Protein AF-A0A7S0M7R5-F1 (afdb_monomer_lite)

Radius of gyration: 25.58 Å; chains: 1; bounding box: 51×32×64 Å

Organism: NCBI:txid233186

Secondary structure (DSSP, 8-state):
------PEE-----HHHHHHHHHHHHHTTSSPPPTTHHHHHHSPPPPPPSEEPPPPPP--TTHHHHHHHHHH-GGGGGS----HHHHHHH----HHHHHHHHHHHHH-

Sequence (108 aa):
MGKYKAGRRIAVQSARVMMARVENLMKGGAIAKPAWYDAAKMHPPVPLPTWAPAPKEIVFPEDRLMKIYQRRNPDWSFEVLKQHSDAQRQGEKTRGYKFVTLWQQYID

Foldseek 3Di:
DDDDQDWDQDPDPAVVVVLVVVVVCVVVVVDDDDPCNVVCVVPPDDDDDRTDGDDDDDDDPLVVVLVVVCVVCVCLVVDDDDDPVVCVVVVPDRPSRVSSVVVVVVVD

pLDDT: mean 82.11, std 13.01, range [37.72, 96.62]

InterPro domains:
  IPR023611 Small ribosomal subunit protein mS23, conserved domain, metazoa [PF10484] (19-105)
  IPR059242 Small ribosomal subunit protein mS23, conserved domain [cd23701] (18-80)

Structure (mmCIF, N/CA/C/O backbone):
data_AF-A0A7S0M7R5-F1
#
_entry.id   AF-A0A7S0M7R5-F1
#
loop_
_atom_site.group_PDB
_atom_site.id
_atom_site.type_symbol
_atom_site.label_atom_id
_atom_site.label_alt_id
_atom_site.label_comp_id
_atom_site.label_asym_id
_atom_site.label_entity_id
_atom_site.label_seq_id
_atom_site.pdbx_PDB_ins_code
_atom_site.Cartn_x
_atom_site.Cartn_y
_atom_site.Cartn_z
_atom_site.occupancy
_atom_site.B_iso_or_equiv
_atom_site.auth_seq_id
_atom_site.auth_comp_id
_atom_site.auth_asym_id
_atom_site.auth_atom_id
_atom_site.pdbx_PDB_model_num
ATOM 1 N N . MET A 1 1 ? -29.274 -15.556 -9.429 1.00 37.72 1 MET A N 1
ATOM 2 C CA . MET A 1 1 ? -28.768 -14.508 -10.347 1.00 37.72 1 MET A CA 1
ATOM 3 C C . MET A 1 1 ? -27.608 -13.774 -9.682 1.00 37.72 1 MET A C 1
ATOM 5 O O . MET A 1 1 ? -27.834 -12.991 -8.767 1.00 37.72 1 MET A O 1
ATOM 9 N N . GLY A 1 2 ? -26.367 -14.098 -10.056 1.00 43.75 2 GLY A N 1
ATOM 10 C CA . GLY A 1 2 ? -25.160 -13.533 -9.442 1.00 43.75 2 GLY A CA 1
ATOM 11 C C . GLY A 1 2 ? -24.847 -12.139 -9.985 1.00 43.75 2 GLY A C 1
ATOM 12 O O . GLY A 1 2 ? -24.631 -11.972 -11.181 1.00 43.75 2 GLY A O 1
ATOM 13 N N . LYS A 1 3 ? -24.820 -11.131 -9.107 1.00 45.50 3 LYS A N 1
ATOM 14 C CA . LYS A 1 3 ? -24.356 -9.778 -9.439 1.00 45.50 3 LYS A CA 1
ATOM 15 C C . LYS A 1 3 ? -22.828 -9.806 -9.552 1.00 45.50 3 LYS A C 1
ATOM 17 O O . LYS A 1 3 ? -22.138 -9.776 -8.535 1.00 45.50 3 LYS A O 1
ATOM 22 N N . TYR A 1 4 ? -22.289 -9.891 -10.764 1.00 51.72 4 TYR A N 1
ATOM 23 C CA . TYR A 1 4 ? -20.850 -9.750 -10.988 1.00 51.72 4 TYR A CA 1
ATOM 24 C C . TYR A 1 4 ? -20.431 -8.319 -10.623 1.00 51.72 4 TYR A C 1
ATOM 26 O O . TYR A 1 4 ? -20.844 -7.358 -11.270 1.00 51.72 4 TYR A O 1
ATOM 34 N N . LYS A 1 5 ? -19.648 -8.160 -9.546 1.00 56.19 5 LYS A N 1
ATOM 35 C CA . LYS A 1 5 ? -19.050 -6.867 -9.187 1.00 56.19 5 LYS A CA 1
ATOM 36 C C . LYS A 1 5 ? -18.109 -6.458 -10.320 1.00 56.19 5 LYS A C 1
ATOM 38 O O . LYS A 1 5 ? -17.129 -7.153 -10.576 1.00 56.19 5 LYS A O 1
ATOM 43 N N . ALA A 1 6 ? -18.427 -5.357 -10.998 1.00 59.72 6 ALA A N 1
ATOM 44 C CA . ALA A 1 6 ? -17.631 -4.807 -12.086 1.00 59.72 6 ALA A CA 1
ATOM 45 C C . ALA A 1 6 ? -16.199 -4.531 -11.596 1.00 59.72 6 ALA A C 1
ATOM 47 O O . ALA A 1 6 ? -15.956 -3.583 -10.851 1.00 59.72 6 ALA A O 1
ATOM 48 N N . GLY A 1 7 ? -15.250 -5.395 -11.961 1.00 56.53 7 GLY A N 1
ATOM 49 C CA . GLY A 1 7 ? -13.837 -5.146 -11.695 1.00 56.53 7 GLY A CA 1
ATOM 50 C C . GLY A 1 7 ? -13.337 -4.017 -12.588 1.00 56.53 7 GLY A C 1
ATOM 51 O O . GLY A 1 7 ? -13.724 -3.910 -13.755 1.00 56.53 7 GLY A O 1
ATOM 52 N N . ARG A 1 8 ? -12.500 -3.146 -12.030 1.00 57.41 8 ARG A N 1
ATOM 53 C CA . ARG A 1 8 ? -11.970 -1.981 -12.738 1.00 57.41 8 ARG A CA 1
ATOM 54 C C . ARG A 1 8 ? -10.747 -2.418 -13.541 1.00 57.41 8 ARG A C 1
ATOM 56 O O . ARG A 1 8 ? -9.862 -3.080 -13.003 1.00 57.41 8 ARG A O 1
ATOM 63 N N . ARG A 1 9 ? -10.673 -2.039 -14.821 1.00 56.06 9 ARG A N 1
ATOM 64 C CA . ARG A 1 9 ? -9.418 -2.146 -15.578 1.00 56.06 9 ARG A CA 1
ATOM 65 C C . ARG A 1 9 ? -8.399 -1.225 -14.923 1.00 56.06 9 ARG A C 1
ATOM 67 O O . ARG A 1 9 ? -8.621 -0.017 -14.859 1.00 56.06 9 ARG A O 1
ATOM 74 N N . ILE A 1 10 ? -7.298 -1.791 -14.454 1.00 59.47 10 ILE A N 1
ATOM 75 C CA . ILE A 1 10 ? -6.158 -0.995 -14.023 1.00 59.47 10 ILE A CA 1
ATOM 76 C C . ILE A 1 10 ? -5.309 -0.792 -15.279 1.00 59.47 10 ILE A C 1
ATOM 78 O O . ILE A 1 10 ? -4.684 -1.728 -15.773 1.00 59.47 10 ILE A O 1
ATOM 82 N N . ALA A 1 11 ? -5.349 0.413 -15.852 1.00 53.28 11 ALA A N 1
ATOM 83 C CA . ALA A 1 11 ? -4.511 0.777 -16.991 1.00 53.28 11 ALA A CA 1
ATOM 84 C C . ALA A 1 11 ? -3.071 1.000 -16.509 1.00 53.28 11 ALA A C 1
ATOM 86 O O . ALA A 1 11 ? -2.602 2.127 -16.401 1.00 53.28 11 ALA A O 1
ATOM 87 N N . VAL A 1 12 ? -2.378 -0.084 -16.173 1.00 57.47 12 VAL A N 1
ATOM 88 C CA . VAL A 1 12 ? -0.934 -0.054 -15.953 1.00 57.47 12 VAL A CA 1
ATOM 89 C C . VAL A 1 12 ? -0.303 -0.589 -17.222 1.00 57.47 12 VAL A C 1
ATOM 91 O O . VAL A 1 12 ? -0.481 -1.757 -17.570 1.00 57.47 12 VAL A O 1
ATOM 94 N N . GLN A 1 13 ? 0.434 0.265 -17.931 1.00 59.97 13 GLN A N 1
ATOM 95 C CA . GLN A 1 13 ? 1.400 -0.222 -18.904 1.00 59.97 13 GLN A CA 1
ATOM 96 C C . GLN A 1 13 ? 2.381 -1.085 -18.113 1.00 59.97 13 GLN A C 1
ATOM 98 O O . GLN A 1 13 ? 3.165 -0.574 -17.315 1.00 59.97 13 GLN A O 1
ATOM 103 N N . SER A 1 14 ? 2.247 -2.408 -18.227 1.00 69.75 14 SER A N 1
ATOM 104 C CA . SER A 1 14 ? 3.077 -3.298 -17.429 1.00 69.75 14 SER A CA 1
ATOM 105 C C . SER A 1 14 ? 4.525 -3.052 -17.824 1.00 69.75 14 SER A C 1
ATOM 107 O O . SER A 1 14 ? 4.849 -2.898 -19.003 1.00 69.75 14 SER A O 1
ATOM 109 N N . ALA A 1 15 ? 5.423 -3.009 -16.851 1.00 73.19 15 ALA A N 1
ATOM 110 C CA . ALA A 1 15 ? 6.832 -2.802 -17.145 1.00 73.19 15 ALA A CA 1
ATOM 111 C C . ALA A 1 15 ? 7.403 -3.895 -18.075 1.00 73.19 15 ALA A C 1
ATOM 113 O O . ALA A 1 15 ? 8.365 -3.645 -18.788 1.00 73.19 15 ALA A O 1
ATOM 114 N N . ARG A 1 16 ? 6.743 -5.058 -18.195 1.00 75.75 16 ARG A N 1
ATOM 115 C CA . ARG A 1 16 ? 7.013 -6.048 -19.253 1.00 75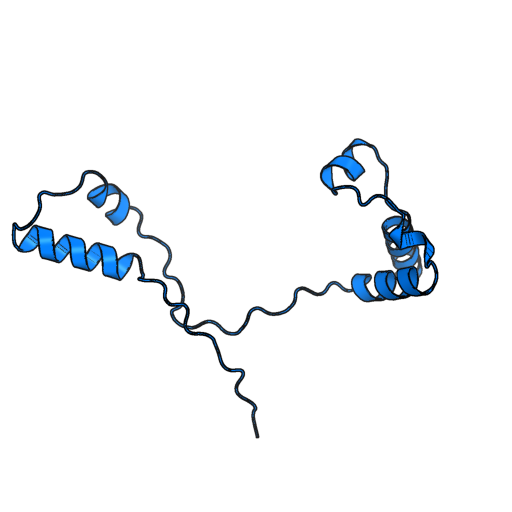.75 16 ARG A CA 1
ATOM 116 C C . ARG A 1 16 ? 6.777 -5.500 -20.664 1.00 75.75 16 ARG A C 1
ATOM 118 O O . ARG A 1 16 ? 7.606 -5.723 -21.538 1.00 75.75 16 ARG A O 1
ATOM 125 N N . VAL A 1 17 ? 5.683 -4.768 -20.885 1.00 82.31 17 VAL A N 1
ATOM 126 C CA . VAL A 1 17 ? 5.396 -4.099 -22.168 1.00 82.31 17 VAL A CA 1
ATOM 127 C C . VAL A 1 17 ? 6.451 -3.035 -22.462 1.00 82.31 17 VAL A C 1
ATOM 129 O O . VAL A 1 17 ? 6.909 -2.922 -23.598 1.00 82.31 17 VAL A O 1
ATOM 132 N N . MET A 1 18 ? 6.884 -2.291 -21.442 1.00 86.00 18 MET A N 1
ATOM 133 C CA . MET A 1 18 ? 7.963 -1.313 -21.593 1.00 86.00 18 MET A CA 1
ATOM 134 C C . MET A 1 18 ? 9.296 -1.987 -21.955 1.00 86.00 18 MET A C 1
ATOM 136 O O . MET A 1 18 ? 9.933 -1.578 -22.923 1.00 86.00 18 MET A O 1
ATOM 140 N N . MET A 1 19 ? 9.689 -3.042 -21.233 1.00 89.38 19 MET A N 1
ATOM 141 C CA . MET A 1 19 ? 10.918 -3.797 -21.506 1.00 89.38 19 MET A CA 1
ATOM 142 C C . MET A 1 19 ? 10.911 -4.399 -22.914 1.00 89.38 19 MET A C 1
ATOM 144 O O . MET A 1 19 ? 11.892 -4.251 -23.638 1.00 89.38 19 MET A O 1
ATOM 148 N N . ALA A 1 20 ? 9.787 -4.981 -23.345 1.00 89.19 20 ALA A N 1
ATOM 149 C CA . ALA A 1 20 ? 9.635 -5.525 -24.696 1.00 89.19 20 ALA A CA 1
ATOM 150 C C . ALA A 1 20 ? 9.750 -4.441 -25.783 1.00 89.19 20 ALA A C 1
ATOM 152 O O . ALA A 1 20 ? 10.363 -4.658 -26.828 1.00 89.19 20 ALA A O 1
ATOM 153 N N . ARG A 1 21 ? 9.200 -3.244 -25.537 1.00 91.75 21 ARG A N 1
ATOM 154 C CA . ARG A 1 21 ? 9.327 -2.109 -26.462 1.00 91.75 21 ARG A CA 1
ATOM 155 C C . ARG A 1 21 ? 10.780 -1.661 -26.603 1.00 91.75 21 ARG A C 1
ATOM 157 O O . ARG A 1 21 ? 11.234 -1.439 -27.722 1.00 91.75 21 ARG A O 1
ATOM 164 N N . VAL A 1 22 ? 11.496 -1.530 -25.488 1.00 93.12 22 VAL A N 1
ATOM 165 C CA . VAL A 1 22 ? 12.911 -1.128 -25.488 1.00 93.12 22 VAL A CA 1
ATOM 166 C C . VAL A 1 22 ? 13.776 -2.181 -26.174 1.00 93.12 22 VAL A C 1
ATOM 168 O O . VAL A 1 22 ? 14.620 -1.825 -26.991 1.00 93.12 22 VAL A O 1
ATOM 171 N N . GLU A 1 23 ? 13.510 -3.465 -25.940 1.00 94.19 23 GLU A N 1
ATOM 172 C CA . GLU A 1 23 ? 14.212 -4.556 -26.617 1.00 94.19 23 GLU A CA 1
ATOM 173 C C . GLU A 1 23 ? 14.037 -4.494 -28.144 1.00 94.19 23 GLU A C 1
ATOM 175 O O . GLU A 1 23 ? 15.013 -4.633 -28.880 1.00 94.19 23 GLU A O 1
ATOM 180 N N . ASN A 1 24 ? 12.822 -4.223 -28.630 1.00 95.75 24 ASN A N 1
ATOM 181 C CA . ASN A 1 24 ? 12.563 -4.078 -30.065 1.00 95.75 24 ASN A CA 1
ATOM 182 C C . ASN A 1 24 ? 13.289 -2.869 -30.674 1.00 95.75 24 ASN A C 1
ATOM 184 O O . ASN A 1 24 ? 13.835 -2.974 -31.771 1.00 95.75 24 ASN A O 1
ATOM 188 N N . LEU A 1 25 ? 13.339 -1.739 -29.962 1.00 95.75 25 LEU A N 1
ATOM 189 C CA . LEU A 1 25 ? 14.063 -0.546 -3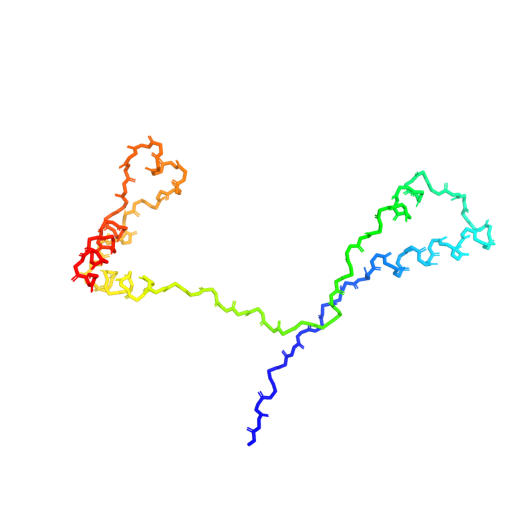0.416 1.00 95.75 25 LEU A CA 1
ATOM 190 C C . LEU A 1 25 ? 15.579 -0.774 -30.461 1.00 95.75 25 LEU A C 1
ATOM 192 O O . LEU A 1 25 ? 16.235 -0.326 -31.399 1.00 95.75 25 LEU A O 1
ATOM 196 N N . MET A 1 26 ? 16.127 -1.504 -29.485 1.00 96.06 26 MET A N 1
ATOM 197 C CA . MET A 1 26 ? 17.537 -1.896 -29.482 1.00 96.06 26 MET A CA 1
ATOM 198 C C . MET A 1 26 ? 17.858 -2.867 -30.625 1.00 96.06 26 MET A C 1
ATOM 200 O O . MET A 1 26 ? 18.853 -2.680 -31.317 1.00 96.06 26 MET A O 1
ATOM 204 N N . LYS A 1 27 ? 17.007 -3.878 -30.863 1.00 95.31 27 LYS A N 1
ATOM 205 C CA . LYS A 1 27 ? 17.174 -4.836 -31.974 1.00 95.31 27 LYS A CA 1
ATOM 206 C C . LYS A 1 27 ? 17.124 -4.156 -33.340 1.00 95.31 27 LYS A C 1
ATOM 208 O O . LYS A 1 27 ? 17.869 -4.539 -34.232 1.00 95.31 27 LYS A O 1
ATOM 213 N N . GLY A 1 28 ? 16.270 -3.144 -33.489 1.00 94.75 28 GLY A N 1
ATOM 214 C CA . GLY A 1 28 ? 16.181 -2.335 -34.704 1.00 94.75 28 GLY A CA 1
ATOM 215 C C . GLY A 1 28 ? 17.290 -1.290 -34.859 1.00 94.75 28 GLY A C 1
ATOM 216 O O . GLY A 1 28 ? 17.259 -0.543 -35.830 1.00 94.75 28 GLY A O 1
ATOM 217 N N . GLY A 1 29 ? 18.227 -1.180 -33.907 1.00 94.44 29 GLY A N 1
ATOM 218 C CA . GLY A 1 29 ? 19.294 -0.173 -33.931 1.00 94.44 29 GLY A CA 1
ATOM 219 C C . GLY A 1 29 ? 18.807 1.272 -33.770 1.00 94.44 29 GLY A C 1
ATOM 220 O O . GLY A 1 29 ? 19.576 2.202 -33.990 1.00 94.44 29 GLY A O 1
ATOM 221 N N . ALA A 1 30 ? 17.544 1.479 -33.382 1.00 96.62 30 ALA A N 1
ATOM 222 C CA . ALA A 1 30 ? 16.941 2.805 -33.258 1.00 96.62 30 ALA A CA 1
ATOM 223 C C . ALA A 1 30 ? 17.450 3.570 -32.026 1.00 96.62 30 ALA A C 1
ATOM 225 O O . ALA A 1 30 ? 17.425 4.799 -32.004 1.00 96.62 30 ALA A O 1
ATOM 226 N N . ILE A 1 31 ? 17.888 2.845 -30.992 1.00 96.12 31 ILE A N 1
ATOM 227 C CA . ILE A 1 31 ? 18.457 3.409 -29.765 1.00 96.12 31 ILE A CA 1
ATOM 228 C C . ILE A 1 31 ? 19.670 2.594 -29.313 1.00 96.12 31 ILE A C 1
ATOM 230 O O . ILE A 1 31 ? 19.715 1.374 -29.483 1.00 96.12 31 ILE A O 1
ATOM 234 N N . ALA A 1 32 ? 20.625 3.263 -28.667 1.00 94.44 32 ALA A N 1
ATOM 235 C CA . ALA A 1 32 ? 21.670 2.589 -27.907 1.00 94.44 32 ALA A CA 1
ATOM 236 C C . ALA A 1 32 ? 21.091 1.940 -26.637 1.00 94.44 32 ALA A C 1
ATOM 238 O O . ALA A 1 32 ? 20.048 2.353 -26.122 1.00 94.44 32 ALA A O 1
ATOM 239 N N . LYS A 1 33 ? 21.789 0.927 -26.114 1.00 95.19 33 LYS A N 1
ATOM 240 C CA . LYS A 1 33 ? 21.401 0.224 -24.886 1.00 95.19 33 LYS A CA 1
ATOM 241 C C . LYS A 1 33 ? 21.354 1.192 -23.689 1.00 95.19 33 LYS A C 1
ATOM 243 O O . LYS A 1 33 ? 22.392 1.757 -23.345 1.00 95.19 33 LYS A O 1
ATOM 248 N N . PRO A 1 34 ? 20.203 1.357 -23.011 1.00 94.94 34 PRO A N 1
ATOM 249 C CA . PRO A 1 34 ? 20.122 2.197 -21.819 1.00 94.94 34 PRO A CA 1
ATOM 250 C C . PRO A 1 34 ? 20.908 1.604 -20.642 1.00 94.94 34 PRO A C 1
ATOM 252 O O . PRO A 1 34 ? 20.867 0.394 -20.420 1.00 94.94 34 PRO A O 1
ATOM 255 N N . ALA A 1 35 ? 21.539 2.458 -19.829 1.00 96.25 35 ALA A N 1
ATOM 256 C CA . ALA A 1 35 ? 22.337 2.034 -18.670 1.00 96.25 35 ALA A CA 1
ATOM 257 C C . ALA A 1 35 ? 21.544 1.201 -17.642 1.00 96.25 35 ALA A C 1
ATOM 259 O O . ALA A 1 35 ? 22.086 0.308 -17.001 1.00 96.25 35 ALA A O 1
ATOM 260 N N . TRP A 1 36 ? 20.242 1.460 -17.508 1.00 92.62 36 TRP A N 1
ATOM 261 C CA . TRP A 1 36 ? 19.365 0.756 -16.570 1.00 92.62 36 TRP A CA 1
ATOM 262 C C . TRP A 1 36 ? 18.856 -0.600 -17.091 1.00 92.62 36 TRP A C 1
ATOM 264 O O . TRP A 1 36 ? 18.287 -1.369 -16.316 1.00 92.62 36 TRP A O 1
ATOM 274 N N . TYR A 1 37 ? 19.028 -0.914 -18.383 1.00 92.62 37 TYR A N 1
ATOM 275 C CA . TYR A 1 37 ? 18.377 -2.068 -19.018 1.00 92.62 37 TYR A CA 1
ATOM 276 C C . TYR A 1 37 ? 18.812 -3.407 -18.411 1.00 92.62 37 TYR A C 1
ATOM 278 O O . TYR A 1 37 ? 17.973 -4.274 -18.166 1.00 92.62 37 TYR A O 1
ATOM 286 N N . ASP A 1 38 ? 20.105 -3.569 -18.120 1.00 93.31 38 ASP A N 1
ATOM 287 C CA . ASP A 1 38 ? 20.627 -4.805 -17.527 1.00 93.31 38 ASP A CA 1
ATOM 288 C C . ASP A 1 38 ? 20.120 -5.016 -16.102 1.00 93.31 38 ASP A C 1
ATOM 290 O O . ASP A 1 38 ? 19.677 -6.113 -15.764 1.00 93.31 38 ASP A O 1
ATOM 294 N N . ALA A 1 39 ? 20.099 -3.952 -15.294 1.00 93.19 39 ALA A N 1
ATOM 295 C CA . ALA A 1 39 ? 19.562 -3.998 -13.938 1.00 93.19 39 ALA A CA 1
ATOM 296 C C . ALA A 1 39 ? 18.067 -4.360 -13.941 1.00 93.19 39 ALA A C 1
ATOM 298 O O . ALA A 1 39 ? 17.636 -5.238 -13.193 1.00 93.19 39 ALA A O 1
ATOM 299 N N . ALA A 1 40 ? 17.285 -3.750 -14.839 1.00 90.62 40 ALA A N 1
ATOM 300 C CA . ALA A 1 40 ? 15.859 -4.041 -14.988 1.00 90.62 40 ALA A CA 1
ATOM 301 C C . ALA A 1 40 ? 15.586 -5.462 -15.511 1.00 90.62 40 ALA A C 1
ATOM 303 O O . ALA A 1 40 ? 14.565 -6.062 -15.175 1.00 90.62 40 ALA A O 1
ATOM 304 N N . LYS A 1 41 ? 16.490 -6.020 -16.326 1.00 89.62 41 LYS A N 1
ATOM 305 C CA . LYS A 1 41 ? 16.404 -7.405 -16.805 1.00 89.62 41 LYS A CA 1
ATOM 306 C C . LYS A 1 41 ? 16.765 -8.415 -15.712 1.00 89.62 41 LYS A C 1
ATOM 308 O O . LYS A 1 41 ? 16.138 -9.468 -15.645 1.00 89.62 41 LYS A O 1
ATOM 313 N N . MET A 1 42 ? 17.749 -8.096 -14.869 1.00 92.56 42 MET A N 1
ATOM 314 C CA . MET A 1 42 ? 18.172 -8.935 -13.743 1.00 92.56 42 MET A CA 1
ATOM 315 C C . MET A 1 42 ? 17.118 -8.976 -12.630 1.00 92.56 42 MET A C 1
ATOM 317 O O . MET A 1 42 ? 16.875 -10.029 -12.044 1.00 92.56 42 MET A O 1
ATOM 321 N N . HIS A 1 43 ? 16.449 -7.847 -12.388 1.00 89.94 43 HIS A N 1
ATOM 322 C CA . HIS A 1 43 ? 15.401 -7.707 -11.380 1.00 89.94 43 HIS A CA 1
ATOM 323 C C . HIS A 1 43 ? 14.091 -7.237 -12.025 1.00 89.94 43 HIS A C 1
ATOM 325 O O . HIS A 1 43 ? 13.740 -6.056 -11.932 1.00 89.94 43 HIS A O 1
ATOM 331 N N . PRO A 1 44 ? 13.350 -8.136 -12.702 1.00 84.38 44 PRO A N 1
ATOM 332 C CA . PRO A 1 44 ? 12.109 -7.756 -13.350 1.00 84.38 44 PRO A CA 1
ATOM 333 C C . PRO A 1 44 ? 11.052 -7.368 -12.304 1.00 84.38 44 PRO A C 1
ATOM 335 O O . PRO A 1 44 ? 10.939 -8.011 -11.257 1.00 84.38 44 PRO A O 1
ATOM 338 N N . PRO A 1 45 ? 10.224 -6.353 -12.588 1.00 83.31 45 PRO A N 1
ATOM 339 C CA . PRO A 1 45 ? 9.156 -5.947 -11.687 1.00 83.31 45 PRO A CA 1
ATOM 340 C C . PRO A 1 45 ? 8.100 -7.044 -11.554 1.00 83.31 45 PRO A C 1
ATOM 342 O O . PRO A 1 45 ? 7.787 -7.766 -12.509 1.00 83.31 45 PRO A O 1
ATOM 345 N N . VAL A 1 46 ? 7.519 -7.130 -10.357 1.00 84.56 46 VAL A N 1
ATOM 346 C CA . VAL A 1 46 ? 6.458 -8.090 -10.042 1.00 84.56 46 VAL A CA 1
ATOM 347 C C . VAL A 1 46 ? 5.275 -7.862 -10.995 1.00 84.56 46 VAL A C 1
ATOM 349 O O . VAL A 1 46 ? 4.847 -6.718 -11.177 1.00 84.56 46 VAL A O 1
ATOM 352 N N . PRO A 1 47 ? 4.739 -8.917 -11.638 1.00 78.75 47 PRO A N 1
ATOM 353 C CA . PRO A 1 47 ? 3.600 -8.771 -12.529 1.00 78.75 47 PRO A CA 1
ATOM 354 C C . PRO A 1 47 ? 2.382 -8.278 -11.745 1.00 78.75 47 PRO A C 1
ATOM 356 O O . PRO A 1 47 ? 1.897 -8.954 -10.841 1.00 78.75 47 PRO A O 1
ATOM 359 N N . LEU A 1 48 ? 1.874 -7.104 -12.119 1.00 77.12 48 LEU A N 1
ATOM 360 C CA . LEU A 1 48 ? 0.606 -6.607 -11.601 1.00 77.12 48 LEU A CA 1
ATOM 361 C C . LEU A 1 48 ? -0.555 -7.252 -12.371 1.00 77.12 48 LEU A C 1
ATOM 363 O O . LEU A 1 48 ? -0.476 -7.376 -13.599 1.00 77.12 48 LEU A O 1
ATOM 367 N N . PRO A 1 49 ? -1.638 -7.654 -11.686 1.00 76.31 49 PRO A N 1
ATOM 368 C CA . PRO A 1 49 ? -2.817 -8.179 -12.354 1.00 76.31 49 PRO A CA 1
ATOM 369 C C . PRO A 1 49 ? -3.458 -7.088 -13.223 1.00 76.31 49 PRO A C 1
ATOM 371 O O . PRO A 1 49 ? -3.681 -5.964 -12.780 1.00 76.31 49 PRO A O 1
ATOM 374 N N . THR A 1 50 ? -3.785 -7.428 -14.472 1.00 72.62 50 THR A N 1
ATOM 375 C CA . THR A 1 50 ? -4.484 -6.532 -15.416 1.00 72.62 50 THR A CA 1
ATOM 376 C C . THR A 1 50 ? -5.932 -6.265 -15.007 1.00 72.62 50 THR A C 1
ATOM 378 O O . THR A 1 50 ? -6.543 -5.275 -15.420 1.00 72.62 50 THR A O 1
ATOM 381 N N . TRP A 1 51 ? -6.484 -7.157 -14.188 1.00 75.25 51 TRP A N 1
ATOM 382 C CA . TRP A 1 51 ? -7.816 -7.065 -13.631 1.00 75.25 51 TRP A CA 1
ATOM 383 C C . TRP A 1 51 ? -7.771 -7.478 -12.167 1.00 75.25 51 TRP A C 1
ATOM 385 O O . TRP A 1 51 ? -7.309 -8.569 -11.835 1.00 75.25 51 TRP A O 1
ATOM 395 N N . ALA A 1 52 ? -8.259 -6.602 -11.299 1.00 80.12 52 ALA A N 1
ATOM 396 C CA . ALA A 1 52 ? -8.431 -6.891 -9.888 1.00 80.12 52 ALA A CA 1
ATOM 397 C C . ALA A 1 52 ? -9.886 -6.607 -9.493 1.00 80.12 52 ALA A C 1
ATOM 399 O O . ALA A 1 52 ? -10.500 -5.669 -10.025 1.00 80.12 52 ALA A O 1
ATOM 400 N N . PRO A 1 53 ? -10.459 -7.392 -8.563 1.00 82.38 53 PRO A N 1
ATOM 401 C CA . PRO A 1 53 ? -11.723 -7.022 -7.950 1.00 82.38 53 PRO A CA 1
ATOM 402 C C . PRO A 1 53 ? -11.572 -5.669 -7.245 1.00 82.38 53 PRO A C 1
ATOM 404 O O . PRO A 1 53 ? -10.472 -5.276 -6.854 1.00 82.38 53 PRO A O 1
ATOM 407 N N . ALA A 1 54 ? -12.686 -4.959 -7.063 1.00 82.88 54 ALA A N 1
ATOM 408 C CA . ALA A 1 54 ? -12.677 -3.743 -6.259 1.00 82.88 54 ALA A CA 1
ATOM 409 C C . ALA A 1 54 ? -12.080 -4.042 -4.867 1.00 82.88 54 ALA A C 1
ATOM 411 O O . ALA A 1 54 ? -12.421 -5.084 -4.287 1.00 82.88 54 ALA A O 1
ATOM 412 N N . PRO A 1 55 ? -11.198 -3.169 -4.341 1.00 86.06 55 PRO A N 1
ATOM 413 C CA . PRO A 1 55 ? -10.621 -3.360 -3.020 1.00 86.06 55 PRO A CA 1
ATOM 414 C C . PRO A 1 55 ? -11.748 -3.493 -1.996 1.00 86.06 55 PRO A C 1
ATOM 416 O O . PRO A 1 55 ? -12.752 -2.778 -2.055 1.00 86.06 55 PRO A O 1
ATOM 419 N N . LYS A 1 56 ? -11.607 -4.465 -1.095 1.00 90.19 56 LYS A N 1
ATOM 420 C CA . LYS A 1 56 ? -12.550 -4.637 0.008 1.00 90.19 56 LYS A CA 1
ATOM 421 C C . LYS A 1 56 ? -12.298 -3.535 1.030 1.00 90.19 56 LYS A C 1
ATOM 423 O O . LYS A 1 56 ? -11.151 -3.165 1.264 1.00 90.19 56 LYS A O 1
ATOM 428 N N . GLU A 1 57 ? -13.370 -3.034 1.625 1.00 90.81 57 GLU A N 1
ATOM 429 C CA . GLU A 1 57 ? -13.271 -2.142 2.774 1.00 90.81 57 GLU A CA 1
ATOM 430 C C . GLU A 1 57 ? -12.572 -2.880 3.924 1.00 90.81 57 GLU A C 1
ATOM 432 O O . GLU A 1 57 ? -12.886 -4.042 4.201 1.00 90.81 57 GLU A O 1
ATOM 437 N N . ILE A 1 58 ? -11.590 -2.224 4.543 1.00 92.94 58 ILE A N 1
ATOM 438 C CA . ILE A 1 58 ? -10.905 -2.740 5.727 1.00 92.94 58 ILE A CA 1
ATOM 439 C C . ILE A 1 58 ? -11.794 -2.397 6.917 1.00 92.94 58 ILE A C 1
ATOM 441 O O . ILE A 1 58 ? -12.043 -1.222 7.170 1.00 92.94 58 ILE A O 1
ATOM 445 N N . VAL A 1 59 ? -12.291 -3.421 7.606 1.00 93.31 59 VAL A N 1
ATOM 446 C CA . VAL A 1 59 ? -13.188 -3.282 8.758 1.00 93.31 59 VAL A CA 1
ATOM 447 C C . VAL A 1 59 ? -12.601 -4.064 9.916 1.00 93.31 59 VAL A C 1
ATOM 449 O O . VAL A 1 59 ? -12.243 -5.234 9.750 1.00 93.31 59 VAL A O 1
ATOM 452 N N . PHE A 1 60 ? -12.545 -3.431 11.081 1.00 90.25 60 PHE A N 1
ATOM 453 C CA . PHE A 1 60 ? -12.100 -4.057 12.316 1.00 90.25 60 PHE A CA 1
ATOM 454 C C . PHE A 1 60 ? -13.288 -4.367 13.242 1.00 90.25 60 PHE A C 1
ATOM 456 O O . PHE A 1 60 ? -14.294 -3.648 13.225 1.00 90.25 60 PHE A O 1
ATOM 463 N N . PRO A 1 61 ? -13.215 -5.425 14.071 1.00 87.94 61 PRO A N 1
ATOM 464 C CA . PRO A 1 61 ? -14.272 -5.747 15.036 1.00 87.94 61 PRO A CA 1
ATOM 465 C C . PRO A 1 61 ? -14.614 -4.582 15.982 1.00 87.94 61 PRO A C 1
ATOM 467 O O . PRO A 1 61 ? -15.785 -4.339 16.293 1.00 87.94 61 PRO A O 1
ATOM 470 N N . GLU A 1 62 ? -13.603 -3.820 16.398 1.00 89.31 62 GLU A N 1
ATOM 471 C CA . GLU A 1 62 ? -13.718 -2.662 17.283 1.00 89.31 62 GLU A CA 1
ATOM 472 C C . GLU A 1 62 ? -14.420 -1.448 16.658 1.00 89.31 62 GLU A C 1
ATOM 474 O O . GLU A 1 62 ? -14.935 -0.602 17.397 1.00 89.31 62 GLU A O 1
ATOM 479 N N . ASP A 1 63 ? -14.536 -1.371 15.327 1.00 90.50 63 ASP A N 1
ATOM 480 C CA . ASP A 1 63 ? -15.190 -0.242 14.648 1.00 90.50 63 ASP A CA 1
ATOM 481 C C . ASP A 1 63 ? -16.645 -0.084 15.104 1.00 90.50 63 ASP A C 1
ATOM 483 O O . ASP A 1 63 ? -17.179 1.027 15.198 1.00 90.50 63 ASP A O 1
ATOM 487 N N . ARG A 1 64 ? -17.305 -1.200 15.443 1.00 90.88 64 ARG A N 1
ATOM 488 C CA . ARG A 1 64 ? -18.663 -1.185 15.997 1.00 90.88 64 ARG A CA 1
ATOM 489 C C . ARG A 1 64 ? -18.711 -0.489 17.357 1.00 90.88 64 ARG A C 1
ATOM 491 O O . ARG A 1 64 ? -19.644 0.273 17.614 1.00 90.88 64 ARG A O 1
ATOM 498 N N . LEU A 1 65 ? -17.729 -0.744 18.217 1.00 91.00 65 LEU A N 1
ATOM 499 C CA . LEU A 1 65 ? -17.639 -0.141 19.547 1.00 91.00 65 LEU A CA 1
ATOM 500 C C . LEU A 1 65 ? -17.335 1.345 19.448 1.00 91.00 65 LEU A C 1
ATOM 502 O O . LEU A 1 65 ? -17.974 2.142 20.133 1.00 91.00 65 LEU A O 1
ATOM 506 N N . MET A 1 66 ? -16.447 1.723 18.531 1.00 89.56 66 MET A N 1
ATOM 507 C CA . MET A 1 66 ? -16.150 3.127 18.284 1.00 89.56 66 MET A CA 1
ATOM 508 C C . MET A 1 66 ? -17.393 3.882 17.798 1.00 89.56 66 MET A C 1
ATOM 510 O O . MET A 1 66 ? -17.714 4.937 18.337 1.00 89.56 66 MET A O 1
ATOM 514 N N . LYS A 1 67 ? -18.181 3.310 16.877 1.00 91.31 67 LYS A N 1
ATOM 515 C CA . LYS A 1 67 ? -19.463 3.906 16.447 1.00 91.31 67 LYS A CA 1
ATOM 516 C C . LYS A 1 67 ? -20.442 4.097 17.610 1.00 91.31 67 LYS A C 1
ATOM 518 O O . LYS A 1 67 ? -21.133 5.113 17.681 1.00 91.31 67 LYS A O 1
ATOM 523 N N . ILE A 1 68 ? -20.510 3.138 18.537 1.00 91.38 68 ILE A N 1
ATOM 524 C CA . ILE A 1 68 ? -21.346 3.256 19.743 1.00 91.38 68 ILE A CA 1
ATOM 525 C C . ILE A 1 68 ? -20.834 4.380 20.649 1.00 91.38 68 ILE A C 1
ATOM 527 O O . ILE A 1 68 ? -21.645 5.173 21.129 1.00 91.38 68 ILE A O 1
ATOM 531 N N . TYR A 1 69 ? -19.519 4.457 20.862 1.00 90.62 69 TYR A N 1
ATOM 532 C CA . TYR A 1 69 ? -18.882 5.499 21.663 1.00 90.62 69 TYR A CA 1
ATOM 533 C C . TYR A 1 69 ? -19.158 6.893 21.094 1.00 90.62 69 TYR A C 1
ATOM 535 O O . TYR A 1 69 ? -19.657 7.749 21.820 1.00 90.62 69 TYR A O 1
ATOM 543 N N . GLN A 1 70 ? -18.936 7.085 19.793 1.00 90.62 70 GLN A N 1
ATOM 544 C CA . GLN A 1 70 ? -19.160 8.355 19.093 1.00 90.62 70 GLN A CA 1
ATOM 545 C C . GLN A 1 70 ? -20.621 8.809 19.169 1.00 90.62 70 GLN A C 1
ATOM 547 O O . GLN A 1 70 ? -20.901 9.986 19.360 1.00 90.62 70 GLN A O 1
ATOM 552 N N . ARG A 1 71 ? -21.574 7.873 19.070 1.00 92.19 71 ARG A N 1
ATOM 553 C CA . ARG A 1 71 ? -23.005 8.189 19.196 1.00 92.19 71 ARG A CA 1
ATOM 554 C C . ARG A 1 71 ? -23.396 8.626 20.611 1.00 92.19 71 ARG A C 1
ATOM 556 O O . ARG A 1 71 ? -24.343 9.387 20.766 1.00 92.19 71 ARG A O 1
ATOM 563 N N . ARG A 1 72 ? -22.729 8.094 21.638 1.00 92.75 72 ARG A N 1
ATOM 564 C CA . ARG A 1 72 ? -23.035 8.376 23.052 1.00 92.75 72 ARG A CA 1
ATOM 565 C C . ARG A 1 72 ? -22.292 9.595 23.597 1.00 92.75 72 ARG A C 1
ATOM 567 O O . ARG A 1 72 ? -22.773 10.194 24.548 1.00 92.75 72 ARG A O 1
ATOM 574 N N . ASN A 1 73 ? -21.157 9.944 22.999 1.00 91.06 73 ASN A N 1
ATOM 575 C CA . ASN A 1 73 ? -20.282 11.029 23.430 1.00 91.06 73 ASN A CA 1
ATOM 576 C C . ASN A 1 73 ? -20.109 12.002 22.253 1.00 91.06 73 ASN A C 1
ATOM 578 O O . ASN A 1 73 ? -19.164 11.861 21.474 1.00 91.06 73 ASN A O 1
ATOM 582 N N . PRO A 1 74 ? -21.048 12.944 22.049 1.00 89.44 74 PRO A N 1
ATOM 583 C CA . PRO A 1 74 ? -20.976 13.882 20.929 1.00 89.44 74 PRO A CA 1
ATOM 584 C C . PRO A 1 74 ? -19.783 14.840 21.044 1.00 89.44 74 PRO A C 1
ATOM 586 O O . PRO A 1 74 ? -19.319 15.361 20.037 1.00 89.44 74 PRO A O 1
ATOM 589 N N . ASP A 1 75 ? -19.249 15.036 22.250 1.00 89.38 75 ASP A N 1
ATOM 590 C CA . ASP A 1 75 ? -18.056 15.835 22.522 1.00 89.38 75 ASP A CA 1
ATOM 591 C C . ASP A 1 75 ? -16.759 15.202 21.993 1.00 89.38 75 ASP A C 1
ATOM 593 O O . ASP A 1 75 ? -15.743 15.891 21.892 1.00 89.38 75 ASP A O 1
ATOM 597 N N . TRP A 1 76 ? -16.779 13.923 21.590 1.00 85.19 76 TRP A N 1
ATOM 598 C CA . TRP A 1 76 ? -15.593 13.256 21.044 1.00 85.19 76 TRP A CA 1
ATOM 599 C C . TRP A 1 76 ? -15.025 13.975 19.812 1.00 85.19 76 TRP A C 1
ATOM 601 O O . TRP A 1 76 ? -13.822 13.916 19.580 1.00 85.19 76 TRP A O 1
ATOM 611 N N . SER A 1 77 ? -15.861 14.669 19.029 1.00 83.06 77 SER A N 1
ATOM 612 C CA . SER A 1 77 ? -15.415 15.378 17.824 1.00 83.06 77 SER A CA 1
ATOM 613 C C . SER A 1 77 ? -14.451 16.527 18.120 1.00 83.06 77 SER A C 1
ATOM 615 O O . SER A 1 77 ? -13.758 16.982 17.215 1.00 83.06 77 SER A O 1
ATOM 617 N N . PHE A 1 78 ? -14.417 17.008 19.366 1.00 86.88 78 PHE A N 1
ATOM 618 C CA . PHE A 1 78 ? -13.485 18.041 19.818 1.00 86.88 78 PHE A CA 1
ATOM 619 C C . PHE A 1 78 ? -12.180 17.456 20.377 1.00 86.88 78 PHE A C 1
ATOM 621 O O . PHE A 1 78 ? -11.256 18.208 20.686 1.00 86.88 78 PHE A O 1
ATOM 628 N N . GLU A 1 79 ? -12.082 16.130 20.526 1.00 82.81 79 GLU A N 1
ATOM 629 C CA . GLU A 1 79 ? -10.862 15.473 20.986 1.00 82.81 79 GLU A CA 1
ATOM 630 C C . GLU A 1 79 ? -9.795 15.532 19.886 1.00 82.81 79 GLU A C 1
ATOM 632 O O . GLU A 1 79 ? -10.022 15.145 18.738 1.00 82.81 79 GLU A O 1
ATOM 637 N N . VAL A 1 80 ? -8.602 16.013 20.240 1.00 82.81 80 VAL A N 1
ATOM 638 C CA . VAL A 1 80 ? -7.481 16.069 19.302 1.00 82.81 80 VAL A CA 1
ATOM 639 C C . VAL A 1 80 ? -7.063 14.646 18.952 1.00 82.81 80 VAL A C 1
ATOM 641 O O . VAL A 1 80 ? -6.581 13.891 19.800 1.00 82.81 80 VAL A 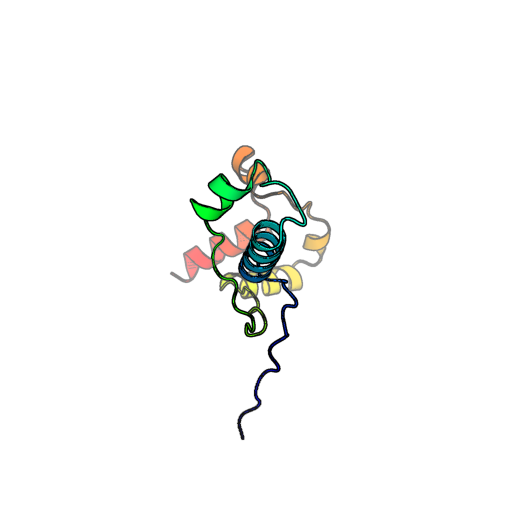O 1
ATOM 644 N N . LEU A 1 81 ? -7.227 14.286 17.680 1.00 80.62 81 LEU A N 1
ATOM 645 C CA . LEU A 1 81 ? -6.736 13.021 17.159 1.00 80.62 81 LEU A CA 1
ATOM 646 C C . LEU A 1 81 ? -5.211 13.020 17.202 1.00 80.62 81 LEU A C 1
ATOM 648 O O . LEU A 1 81 ? -4.550 13.803 16.522 1.00 80.62 81 LEU A O 1
ATOM 652 N N . LYS A 1 82 ? -4.655 12.116 18.007 1.00 78.94 82 LYS A N 1
ATOM 653 C CA . LYS A 1 82 ? -3.216 11.882 18.059 1.00 78.94 82 LYS A CA 1
ATOM 654 C C . LYS A 1 82 ? -2.831 10.792 17.078 1.00 78.94 82 LYS A C 1
ATOM 656 O O . LYS A 1 82 ? -3.500 9.761 16.980 1.00 78.94 82 LYS A O 1
ATOM 661 N N . GLN A 1 83 ? -1.717 10.997 16.387 1.00 78.06 83 GLN A N 1
ATOM 662 C CA . GLN A 1 83 ? -1.115 9.935 15.599 1.00 78.06 83 GLN A CA 1
ATOM 663 C C . GLN A 1 83 ? -0.642 8.820 16.543 1.00 78.06 83 GLN A C 1
ATOM 665 O O . GLN A 1 83 ? -0.145 9.080 17.639 1.00 78.06 83 GLN A O 1
ATOM 670 N N . HIS A 1 84 ? -0.802 7.563 16.127 1.00 72.25 84 HIS A N 1
ATOM 671 C CA . HIS A 1 84 ? -0.503 6.399 16.968 1.00 72.25 84 HIS A CA 1
ATOM 672 C C . HIS A 1 84 ? 0.937 6.402 17.519 1.00 72.25 84 HIS A C 1
ATOM 674 O O . HIS A 1 84 ? 1.158 6.040 18.673 1.00 72.25 84 HIS A O 1
ATOM 680 N N . SER A 1 85 ? 1.907 6.866 16.725 1.00 74.44 85 SER A N 1
ATOM 681 C CA . SER A 1 85 ? 3.310 7.010 17.136 1.00 74.44 85 SER A CA 1
ATOM 682 C C . SER A 1 85 ? 3.489 7.949 18.328 1.00 74.44 85 SER A C 1
ATOM 684 O O . SER A 1 85 ? 4.267 7.660 19.237 1.00 74.44 85 SER A O 1
ATOM 686 N N . ASP A 1 86 ? 2.750 9.054 18.345 1.00 75.81 86 ASP A N 1
ATOM 687 C CA . ASP A 1 86 ? 2.856 10.067 19.392 1.00 75.81 86 ASP A CA 1
ATOM 688 C C . ASP A 1 86 ? 2.108 9.621 20.647 1.00 75.81 86 ASP A C 1
ATOM 690 O O . ASP A 1 86 ? 2.613 9.773 21.759 1.00 75.81 86 ASP A O 1
ATOM 694 N N . ALA A 1 87 ? 0.957 8.967 20.464 1.00 74.00 87 ALA A N 1
ATOM 695 C CA . ALA A 1 87 ? 0.192 8.353 21.545 1.00 74.00 87 ALA A CA 1
ATOM 696 C C . ALA A 1 87 ? 1.000 7.275 22.294 1.00 74.00 87 ALA A C 1
ATOM 698 O O . ALA A 1 87 ? 0.955 7.215 23.522 1.00 74.00 87 ALA A O 1
ATOM 699 N N . GLN A 1 88 ? 1.780 6.452 21.581 1.00 72.88 88 GLN A N 1
ATOM 700 C CA . GLN A 1 88 ? 2.657 5.453 22.205 1.00 72.88 88 GLN A CA 1
ATOM 701 C C . GLN A 1 88 ? 3.826 6.085 22.963 1.00 72.88 88 GLN A C 1
ATOM 703 O O . GLN A 1 88 ? 4.127 5.656 24.074 1.00 72.88 88 GLN A O 1
ATOM 708 N N . ARG A 1 89 ? 4.465 7.116 22.393 1.00 79.19 89 ARG A N 1
ATOM 709 C CA . ARG A 1 89 ? 5.589 7.819 23.036 1.00 79.19 89 ARG A CA 1
ATOM 710 C C . ARG A 1 89 ? 5.174 8.555 24.307 1.00 79.19 89 ARG A C 1
ATOM 712 O O . ARG A 1 89 ? 5.916 8.544 25.279 1.00 79.19 89 ARG A O 1
ATOM 719 N N . GLN A 1 90 ? 4.009 9.197 24.287 1.00 77.31 90 GLN A N 1
ATOM 720 C CA . GLN A 1 90 ? 3.505 9.995 25.409 1.00 77.31 90 GLN A CA 1
ATOM 721 C C . GLN A 1 90 ? 2.716 9.154 26.428 1.00 77.31 90 GLN A C 1
ATOM 723 O O . GLN A 1 90 ? 2.379 9.649 27.496 1.00 77.31 90 GLN A O 1
ATOM 728 N N . GLY A 1 91 ? 2.378 7.899 26.105 1.00 76.38 91 GLY A N 1
ATOM 729 C CA . GLY A 1 91 ? 1.472 7.073 26.914 1.00 76.38 91 GLY A CA 1
ATOM 730 C C . GLY A 1 91 ? 0.018 7.570 26.910 1.00 76.38 91 GLY A C 1
ATOM 731 O O . GLY A 1 91 ? -0.838 7.044 27.625 1.00 76.38 91 GLY A O 1
ATOM 732 N N . GLU A 1 92 ? -0.288 8.577 26.094 1.00 74.69 92 GLU A N 1
ATOM 733 C CA . GLU A 1 92 ? -1.586 9.231 26.052 1.00 74.69 92 GLU A CA 1
ATOM 734 C C . GLU A 1 92 ? -2.493 8.566 25.018 1.00 74.69 92 GLU A C 1
ATOM 736 O O . GLU A 1 92 ? -2.432 8.829 23.818 1.00 74.69 92 GLU A O 1
ATOM 741 N N . LYS A 1 93 ? -3.369 7.688 25.508 1.00 78.94 93 LYS A N 1
ATOM 742 C CA . LYS A 1 93 ? -4.436 7.061 24.720 1.00 78.94 93 LYS A CA 1
ATOM 743 C C . LYS A 1 93 ? -5.676 7.958 24.678 1.00 78.94 93 LYS A C 1
ATOM 745 O O . LYS A 1 93 ? -6.087 8.472 25.724 1.00 78.94 93 LYS A O 1
ATOM 750 N N . THR A 1 94 ? -6.301 8.077 23.505 1.00 82.19 94 THR A N 1
ATOM 751 C CA . THR A 1 94 ? -7.586 8.780 23.348 1.00 82.19 94 THR A CA 1
ATOM 752 C C . THR A 1 94 ? -8.680 8.102 24.168 1.00 82.19 94 THR A C 1
ATOM 754 O O . THR A 1 94 ? -8.617 6.899 24.458 1.00 82.19 94 THR A O 1
ATOM 757 N N . ARG A 1 95 ? -9.704 8.863 24.55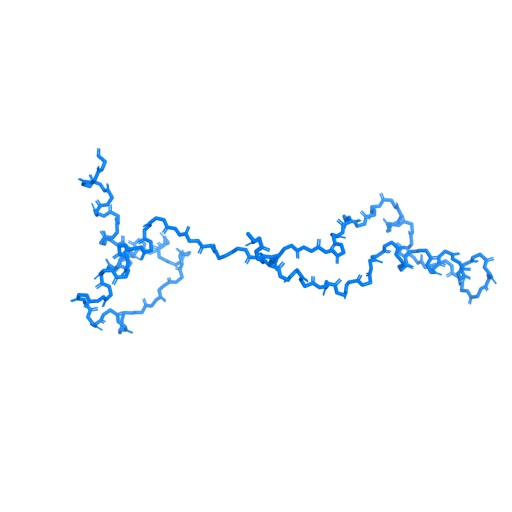5 1.00 85.56 95 ARG A N 1
ATOM 758 C CA . ARG A 1 95 ? -10.826 8.344 25.354 1.00 85.56 95 ARG A CA 1
ATOM 759 C C . ARG A 1 95 ? -11.556 7.218 24.625 1.00 85.56 95 ARG A C 1
ATOM 761 O O . ARG A 1 95 ? -11.844 6.191 25.235 1.00 85.56 95 ARG A O 1
ATOM 768 N N . GLY A 1 96 ? -11.754 7.361 23.312 1.00 84.44 96 GLY A N 1
ATOM 769 C CA . GLY A 1 96 ? -12.339 6.312 22.471 1.00 84.44 96 GLY A CA 1
ATOM 770 C C . GLY A 1 96 ? -11.513 5.021 22.463 1.00 84.44 96 GLY A C 1
ATOM 771 O O . GLY A 1 96 ? -12.064 3.934 22.611 1.00 84.44 96 GLY A O 1
ATOM 772 N N . TYR A 1 97 ? -10.182 5.120 22.368 1.00 85.06 97 TYR A N 1
ATOM 773 C CA . TYR A 1 97 ? -9.307 3.944 22.423 1.00 85.06 97 TYR A CA 1
ATOM 774 C C . TYR A 1 97 ? -9.374 3.249 23.789 1.00 85.06 97 TYR A C 1
ATOM 776 O O . TYR A 1 97 ? -9.464 2.021 23.865 1.00 85.06 97 TYR A O 1
ATOM 784 N N . LYS A 1 98 ? -9.373 4.028 24.880 1.00 86.75 98 LYS A N 1
ATOM 785 C CA . LYS A 1 98 ? -9.545 3.499 26.242 1.00 86.75 98 LYS A C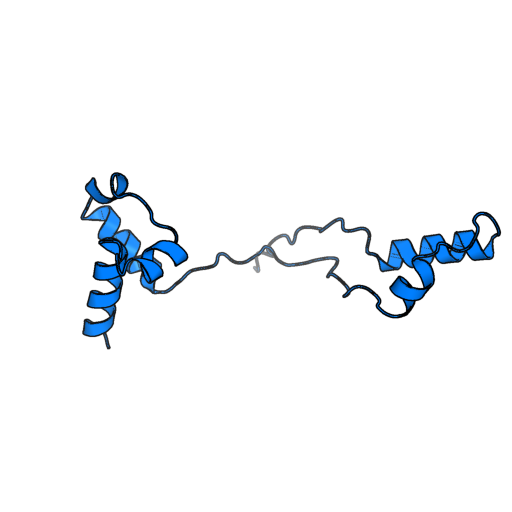A 1
ATOM 786 C C . LYS A 1 98 ? -10.886 2.783 26.388 1.00 86.75 98 LYS A C 1
ATOM 788 O O . LYS A 1 98 ? -10.911 1.684 26.926 1.00 86.75 98 LYS A O 1
ATOM 793 N N . PHE A 1 99 ? -11.966 3.368 25.866 1.00 88.62 99 PHE A N 1
ATOM 794 C CA . PHE A 1 99 ? -13.290 2.748 25.863 1.00 88.62 99 PHE A CA 1
ATOM 795 C C . PHE A 1 99 ? -13.275 1.385 25.164 1.00 88.62 99 PHE A C 1
ATOM 797 O O . PHE A 1 99 ? -13.709 0.406 25.760 1.00 88.62 99 PHE A O 1
ATOM 804 N N . VAL A 1 100 ? -12.733 1.306 23.944 1.00 88.06 100 VAL A N 1
ATOM 805 C CA . VAL A 1 100 ? -12.641 0.044 23.190 1.00 88.06 100 VAL A CA 1
ATOM 806 C C . VAL A 1 100 ? -11.816 -0.998 23.944 1.00 88.06 100 VAL A C 1
ATOM 808 O O . VAL A 1 100 ? -12.275 -2.124 24.103 1.00 88.06 100 VAL A O 1
ATOM 811 N N . THR A 1 101 ? -10.638 -0.609 24.442 1.00 87.25 101 THR A N 1
ATOM 812 C CA . THR A 1 101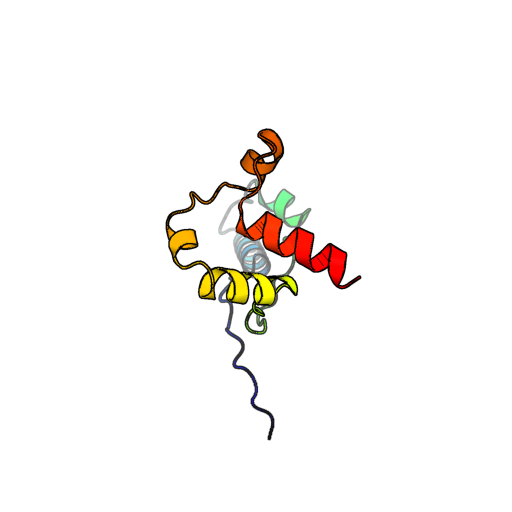 ? -9.725 -1.522 25.150 1.00 87.25 101 THR A CA 1
ATOM 813 C C . THR A 1 101 ? -10.384 -2.092 26.402 1.00 87.25 101 THR A C 1
ATOM 815 O O . THR A 1 101 ? -10.326 -3.293 26.641 1.00 87.25 101 THR A O 1
ATOM 818 N N . LEU A 1 102 ? -11.032 -1.231 27.194 1.00 88.62 102 LEU A N 1
ATOM 819 C CA . LEU A 1 102 ? -11.761 -1.658 28.382 1.00 88.62 102 LEU A CA 1
ATOM 820 C C . LEU A 1 102 ? -12.899 -2.599 28.000 1.00 88.62 102 LEU A C 1
ATOM 822 O O . LEU A 1 102 ? -13.040 -3.647 28.607 1.00 88.62 102 LEU A O 1
ATOM 826 N N . TRP A 1 103 ? -13.689 -2.263 26.980 1.00 86.75 103 TRP A N 1
ATOM 827 C CA . TRP A 1 103 ? -14.817 -3.103 26.579 1.00 86.75 103 TRP A CA 1
ATOM 828 C C . TRP A 1 103 ? -14.368 -4.496 26.123 1.00 86.75 103 TRP A C 1
ATOM 830 O O . TRP A 1 103 ? -15.000 -5.476 26.494 1.00 86.75 103 TRP A O 1
ATOM 840 N N . GLN A 1 104 ? -13.257 -4.596 25.387 1.00 86.06 104 GLN A N 1
ATOM 841 C CA . GLN A 1 104 ? -12.679 -5.879 24.972 1.00 86.06 104 GLN A CA 1
ATOM 842 C C . GLN A 1 104 ? -12.286 -6.755 26.171 1.00 86.06 104 GLN A C 1
ATOM 844 O O . GLN A 1 104 ? -12.621 -7.931 26.182 1.00 86.06 104 GLN A O 1
ATOM 849 N N . GLN A 1 105 ? -11.697 -6.173 27.223 1.00 88.12 105 GLN A N 1
ATOM 850 C CA . GLN A 1 105 ? -11.344 -6.899 28.455 1.00 88.12 105 GLN A CA 1
ATOM 851 C C . GLN A 1 105 ? -12.543 -7.500 29.207 1.00 88.12 105 GLN A C 1
ATOM 853 O O . GLN A 1 105 ? -12.339 -8.367 30.046 1.00 88.12 105 GLN A O 1
ATOM 858 N N . TYR A 1 106 ? -13.764 -7.009 28.972 1.00 84.81 106 TYR A N 1
ATOM 859 C CA . TYR A 1 106 ? -14.981 -7.494 29.637 1.00 84.81 106 TYR A CA 1
ATOM 860 C C . TYR A 1 106 ? -15.787 -8.497 28.798 1.00 84.81 106 TYR A C 1
ATOM 862 O O . TYR A 1 106 ? -16.748 -9.068 29.312 1.00 84.81 106 TYR A O 1
ATOM 870 N N . ILE A 1 107 ? -15.475 -8.649 27.508 1.00 77.81 107 ILE A N 1
ATOM 871 C CA . ILE A 1 107 ? -16.165 -9.594 26.613 1.00 77.81 107 ILE A CA 1
ATOM 872 C C . ILE A 1 107 ? -15.422 -10.931 26.537 1.00 77.81 107 ILE A C 1
ATOM 874 O O . ILE A 1 107 ? -16.075 -11.948 26.300 1.00 77.81 107 ILE A O 1
ATOM 878 N N . ASP A 1 108 ? -14.097 -10.905 26.704 1.00 54.94 108 ASP A N 1
ATOM 879 C CA . ASP A 1 108 ? -13.231 -12.088 26.796 1.00 54.94 108 ASP A CA 1
ATOM 880 C C . ASP A 1 108 ? -13.288 -12.720 28.198 1.00 54.94 108 ASP A C 1
ATOM 882 O O . ASP A 1 108 ? -13.297 -13.971 28.275 1.00 54.94 108 ASP A O 1
#